Protein AF-A0A7J4EP22-F1 (afdb_monomer)

Radius of gyration: 21.14 Å; Cα contacts (8 Å, |Δi|>4): 130; chains: 1; bounding box: 56×26×47 Å

Mean predicted aligned error: 14.6 Å

Sequence (109 aa):
MEEYCPICKKELEMEEVLEEIDEGTGIYVRTQVCPVCGEGLTDEMEYIRARKELNEQKNILIAEQKIFKLENSLALHFPKSVTDLLELHEKELVKIYITGNKKIMIEPC

Secondary structure (DSSP, 8-state):
--SB-TTT-PBPPS-EEEEESSTTS--EEEEEEPTTT--EEE-HHHHHHHHHHHHT-----------EEETTEEE----HHHHHHTT--TT--EEEEE-TTS-EEEEE-

Nearest PDB structures (foldseek):
  1ub4-assembly1_C-2  TM=8.303E-01  e=6.692E-02  Escherichia coli
  2mrn-assembly1_B  TM=7.577E-01  e=7.548E-02  Escherichia coli K-12
  2w1t-assembly1_A  TM=8.170E-01  e=1.377E-01  Bacillus subtilis
  2w1t-assembly1_B  TM=8.221E-01  e=3.829E-01  Bacillus subtilis

Foldseek 3Di:
DDQADPPPRHGFDPDWDWDDLDPPLPFTFTWTARPPPRDTDTDPVRSVVSVVCSVVVPDDCPDDFDWDDDPPDIDTDDDPVRCVVLVPDPPWDWDWDQDPVRDIDIHTD

pLDDT: mean 72.78, std 9.49, range [51.97, 92.19]

Solvent-accessible surface area (backbone atoms only — not comparable to full-atom values): 7172 Å² total; per-residue (Å²): 132,80,65,44,35,91,86,79,66,43,69,48,47,90,58,69,41,81,42,62,82,50,91,90,68,87,48,69,43,63,23,35,37,26,88,85,80,66,52,70,50,58,51,67,70,58,49,52,48,52,53,45,47,60,77,60,62,82,74,80,87,86,74,90,73,76,76,43,78,51,98,92,44,80,44,74,79,76,54,67,72,56,32,64,74,64,70,63,59,90,92,62,61,67,49,77,43,79,44,99,82,76,44,77,46,77,43,81,111

Structure (mmCIF, N/CA/C/O backbone):
data_AF-A0A7J4EP22-F1
#
_entry.id   AF-A0A7J4EP22-F1
#
loop_
_atom_site.group_PDB
_atom_site.id
_atom_site.type_symbol
_atom_site.label_atom_id
_atom_site.label_alt_id
_atom_site.label_comp_id
_atom_site.label_asym_id
_atom_site.label_entity_id
_atom_site.label_seq_id
_atom_site.pdbx_PDB_ins_code
_atom_site.Cartn_x
_atom_site.Cartn_y
_atom_site.Cartn_z
_atom_site.occupancy
_atom_site.B_iso_or_equiv
_atom_site.auth_seq_id
_atom_site.auth_comp_id
_atom_site.auth_asym_id
_atom_site.auth_atom_id
_atom_site.pdbx_PDB_model_num
ATOM 1 N N . MET A 1 1 ? 31.142 -0.854 -8.610 1.00 52.09 1 MET A N 1
ATOM 2 C CA . MET A 1 1 ? 30.138 -0.839 -9.685 1.00 52.09 1 MET A CA 1
ATOM 3 C C . MET A 1 1 ? 30.873 -0.987 -10.993 1.00 52.09 1 MET A C 1
ATOM 5 O O . MET A 1 1 ? 31.921 -0.371 -11.149 1.00 52.09 1 MET A O 1
ATOM 9 N N . GLU A 1 2 ? 30.406 -1.887 -11.850 1.00 57.69 2 GLU A N 1
ATOM 10 C CA . GLU A 1 2 ? 30.981 -2.083 -13.178 1.00 57.69 2 GLU A CA 1
ATOM 11 C C . GLU A 1 2 ? 30.646 -0.856 -14.035 1.00 57.69 2 GLU A C 1
ATOM 13 O O . GLU A 1 2 ? 29.482 -0.547 -14.237 1.00 57.69 2 GLU A O 1
ATOM 18 N N . GLU A 1 3 ? 31.660 -0.142 -14.526 1.00 69.62 3 GLU A N 1
ATOM 19 C CA . GLU A 1 3 ? 31.489 1.040 -15.397 1.00 69.62 3 GLU A CA 1
ATOM 20 C C . GLU A 1 3 ? 31.087 0.657 -16.837 1.00 69.62 3 GLU A C 1
ATOM 22 O O . GLU A 1 3 ? 30.960 1.513 -17.707 1.00 69.62 3 GLU A O 1
ATOM 27 N N . TYR A 1 4 ? 30.903 -0.639 -17.112 1.00 76.19 4 TYR A N 1
ATOM 28 C CA . TYR A 1 4 ? 30.721 -1.188 -18.452 1.00 76.19 4 TYR A CA 1
ATOM 29 C C . TYR A 1 4 ? 29.521 -2.132 -18.503 1.00 76.19 4 TYR A C 1
ATOM 31 O O . TYR A 1 4 ? 29.353 -2.995 -17.648 1.00 76.19 4 TYR A O 1
ATOM 39 N N . CYS A 1 5 ? 28.728 -2.024 -19.568 1.00 73.88 5 CYS A N 1
ATOM 40 C CA . CYS A 1 5 ? 27.623 -2.927 -19.857 1.00 73.88 5 CYS A CA 1
ATOM 41 C C . CYS A 1 5 ? 28.138 -4.368 -20.067 1.00 73.88 5 CYS A C 1
ATOM 43 O O . CYS A 1 5 ? 28.970 -4.588 -20.953 1.00 73.88 5 CYS A O 1
ATOM 45 N N . PRO A 1 6 ? 27.612 -5.383 -19.361 1.00 71.62 6 PRO A N 1
ATOM 46 C CA . PRO A 1 6 ? 28.073 -6.765 -19.495 1.00 71.62 6 PRO A CA 1
ATOM 47 C C . PRO A 1 6 ? 27.701 -7.400 -20.846 1.00 71.62 6 PRO A C 1
ATOM 49 O O . PRO A 1 6 ? 28.320 -8.382 -21.255 1.00 71.62 6 PRO A O 1
ATOM 52 N N . ILE A 1 7 ? 26.726 -6.832 -21.568 1.00 78.12 7 ILE A N 1
ATOM 53 C CA . ILE A 1 7 ? 26.249 -7.339 -22.863 1.00 78.12 7 ILE A CA 1
ATOM 54 C C . ILE A 1 7 ? 27.131 -6.833 -24.006 1.00 78.12 7 ILE A C 1
ATOM 56 O O . ILE A 1 7 ? 27.680 -7.619 -24.778 1.00 78.12 7 ILE A O 1
ATOM 60 N N . CYS A 1 8 ? 27.271 -5.512 -24.131 1.00 80.75 8 CYS A N 1
ATOM 61 C CA . CYS A 1 8 ? 27.954 -4.892 -25.268 1.00 80.75 8 CYS A CA 1
ATOM 62 C C . CYS A 1 8 ? 29.342 -4.326 -24.926 1.00 80.75 8 CYS A C 1
ATOM 64 O O . CYS A 1 8 ? 30.030 -3.831 -25.819 1.00 80.75 8 CYS A O 1
ATOM 66 N N . LYS A 1 9 ? 29.771 -4.412 -23.655 1.00 78.25 9 LYS A N 1
ATOM 67 C CA . LYS A 1 9 ? 31.059 -3.920 -23.124 1.00 78.25 9 LYS A CA 1
ATOM 68 C C . LYS A 1 9 ? 31.306 -2.425 -23.335 1.00 78.25 9 LYS A C 1
ATOM 70 O O . LYS A 1 9 ? 32.443 -1.966 -23.246 1.00 78.25 9 LYS A O 1
ATOM 75 N N . LYS A 1 10 ? 30.252 -1.667 -23.637 1.00 78.00 10 LYS A N 1
ATOM 76 C CA . LYS A 1 10 ? 30.285 -0.208 -23.729 1.00 78.00 10 LYS A CA 1
ATOM 77 C C . LYS A 1 10 ? 30.265 0.385 -22.324 1.00 78.00 10 LYS A C 1
ATOM 79 O O . LYS A 1 10 ? 29.602 -0.169 -21.454 1.00 78.00 10 LYS A O 1
ATOM 84 N N . GLU A 1 11 ? 30.966 1.494 -22.131 1.00 73.19 11 GLU A N 1
ATOM 85 C CA . GLU A 1 11 ? 30.859 2.299 -20.914 1.00 73.19 11 GLU A CA 1
ATOM 86 C C . GLU A 1 11 ? 29.398 2.721 -20.697 1.00 73.19 11 GLU A C 1
ATOM 88 O O . GLU A 1 11 ? 28.703 3.075 -21.659 1.00 73.19 11 GLU A O 1
ATOM 93 N N . LEU A 1 12 ? 28.917 2.595 -19.463 1.00 70.31 12 LEU A N 1
ATOM 94 C CA . LEU A 1 12 ? 27.579 3.038 -19.091 1.00 70.31 12 LEU A CA 1
ATOM 95 C C . LEU A 1 12 ? 27.570 4.559 -19.005 1.00 70.31 12 LEU A C 1
ATOM 97 O O . LEU A 1 12 ? 28.480 5.167 -18.445 1.00 70.31 12 LEU A O 1
ATOM 101 N N . GLU A 1 13 ? 26.536 5.181 -19.565 1.00 64.25 13 GLU A N 1
ATOM 102 C CA . GLU A 1 13 ? 26.329 6.604 -19.340 1.00 64.25 13 GLU A CA 1
ATOM 103 C C . GLU A 1 13 ? 25.803 6.795 -17.914 1.00 64.25 13 GLU A C 1
ATOM 105 O O . GLU A 1 13 ? 24.960 6.038 -17.438 1.00 64.25 13 GLU A O 1
ATOM 110 N N . MET A 1 14 ? 26.309 7.820 -17.225 1.00 57.19 14 MET A N 1
ATOM 111 C CA . MET A 1 14 ? 25.919 8.212 -15.860 1.00 57.19 14 MET A CA 1
ATOM 112 C C . MET A 1 14 ? 24.437 8.616 -15.713 1.00 57.19 14 MET A C 1
ATOM 114 O O . MET A 1 14 ? 24.052 9.179 -14.687 1.00 57.19 14 MET A O 1
ATOM 118 N N . GLU A 1 15 ? 23.610 8.413 -16.734 1.00 61.47 15 GLU A N 1
ATOM 119 C CA . GLU A 1 15 ? 22.198 8.751 -16.676 1.00 61.47 15 GLU A CA 1
ATOM 120 C C . GLU A 1 15 ? 21.476 7.709 -15.810 1.00 61.47 15 GLU A C 1
ATOM 122 O O . GLU A 1 15 ? 21.109 6.622 -16.253 1.00 61.47 15 GLU A O 1
ATOM 127 N N . GLU A 1 16 ? 21.3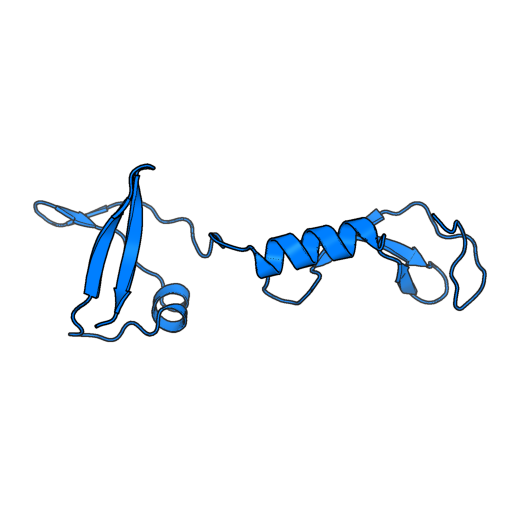52 8.037 -14.522 1.00 68.00 16 GLU A N 1
ATOM 128 C CA . GLU A 1 16 ? 20.534 7.301 -13.563 1.00 68.00 16 GLU A CA 1
ATOM 129 C C . GLU A 1 16 ? 19.059 7.591 -13.856 1.00 68.00 16 GLU A C 1
ATOM 131 O O . GLU A 1 16 ? 18.579 8.712 -13.659 1.00 68.00 16 GLU A O 1
ATOM 136 N N . VAL A 1 17 ? 18.324 6.573 -14.291 1.00 75.38 17 VAL A N 1
ATOM 137 C CA . VAL A 1 17 ? 16.862 6.615 -14.378 1.00 75.38 17 VAL A CA 1
ATOM 138 C C . VAL A 1 17 ? 16.259 5.883 -13.187 1.00 75.38 17 VAL A C 1
ATOM 140 O O . VAL A 1 17 ? 16.855 4.956 -12.642 1.00 75.38 17 VAL A O 1
ATOM 143 N N . LEU A 1 18 ? 15.080 6.323 -12.753 1.00 76.12 18 LEU A N 1
ATOM 144 C CA . LEU A 1 18 ? 14.304 5.608 -11.744 1.00 76.12 18 LEU A CA 1
ATOM 145 C C . LEU A 1 18 ? 13.355 4.649 -12.452 1.00 76.12 18 LEU A C 1
ATOM 147 O O . LEU A 1 18 ? 12.444 5.094 -13.150 1.00 76.12 18 LEU A O 1
ATOM 151 N N . GLU A 1 19 ? 13.550 3.356 -12.239 1.00 76.38 19 GLU A N 1
ATOM 152 C CA . GLU A 1 19 ? 12.683 2.303 -12.762 1.00 76.38 19 GLU A CA 1
ATOM 153 C C . GLU A 1 19 ? 11.972 1.589 -11.622 1.00 76.38 19 GLU A C 1
ATOM 155 O O . GLU A 1 19 ? 12.530 1.387 -10.545 1.00 76.38 19 GLU A O 1
ATOM 160 N N . GLU A 1 20 ? 10.714 1.231 -11.849 1.00 72.56 20 GLU A N 1
ATOM 161 C CA . GLU A 1 20 ? 9.950 0.445 -10.890 1.00 72.56 20 GLU A CA 1
ATOM 162 C C . GLU A 1 20 ? 10.410 -1.018 -10.951 1.00 72.56 20 GLU A C 1
ATOM 164 O O . GLU A 1 20 ? 10.471 -1.597 -12.033 1.00 72.56 20 GLU A O 1
ATOM 169 N N . ILE A 1 21 ? 10.744 -1.623 -9.804 1.00 72.44 21 ILE A N 1
ATOM 170 C CA . ILE A 1 21 ? 11.322 -2.985 -9.767 1.00 72.44 21 ILE A CA 1
ATOM 171 C C . ILE A 1 21 ? 10.370 -4.066 -10.288 1.00 72.44 21 ILE A C 1
ATOM 173 O O . ILE A 1 21 ? 10.826 -5.074 -10.816 1.00 72.44 21 ILE A O 1
ATOM 177 N N . ASP A 1 22 ? 9.070 -3.853 -10.090 1.00 68.50 22 ASP A N 1
ATOM 178 C CA . ASP A 1 22 ? 7.955 -4.699 -10.501 1.00 68.50 22 ASP A CA 1
ATOM 179 C C . ASP A 1 22 ? 6.748 -3.754 -10.687 1.00 68.50 22 ASP A C 1
ATOM 181 O O . ASP A 1 22 ? 6.438 -2.972 -9.780 1.00 68.50 22 A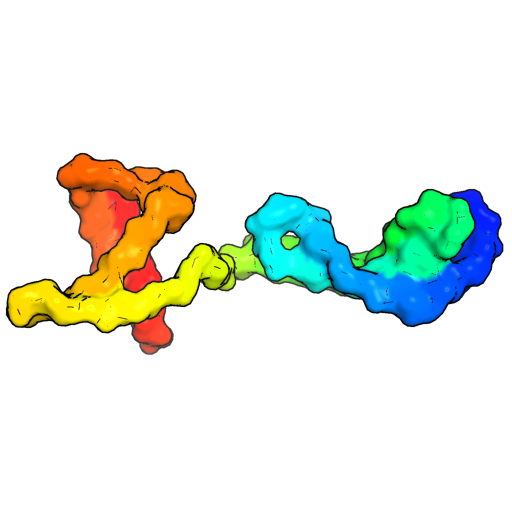SP A O 1
ATOM 185 N N . GLU A 1 23 ? 6.081 -3.794 -11.846 1.00 67.69 23 GLU A N 1
ATOM 186 C CA . GLU A 1 23 ? 4.974 -2.876 -12.168 1.00 67.69 23 GLU A CA 1
ATOM 187 C C . GLU A 1 23 ? 3.874 -2.899 -11.092 1.00 67.69 23 GLU A C 1
ATOM 189 O O . GLU A 1 23 ? 3.310 -3.946 -10.764 1.00 67.69 23 GLU A O 1
ATOM 194 N N . GLY A 1 24 ? 3.526 -1.721 -10.571 1.00 56.94 24 GLY A N 1
ATOM 195 C CA . GLY A 1 24 ? 2.447 -1.546 -9.596 1.00 56.94 24 GLY A CA 1
ATOM 196 C C . GLY A 1 24 ? 2.843 -1.750 -8.130 1.00 56.94 24 GLY A C 1
ATOM 197 O O . GLY A 1 24 ?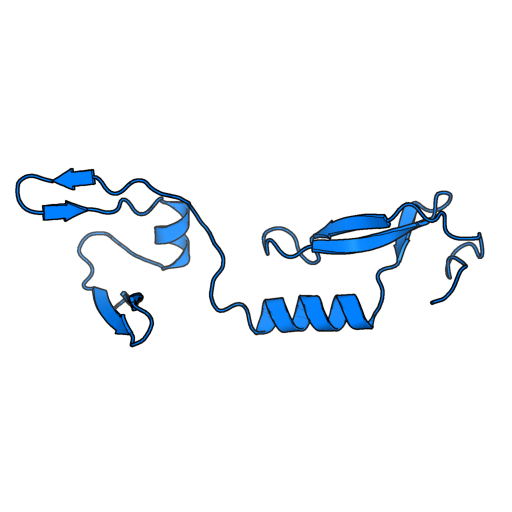 1.969 -1.708 -7.262 1.00 56.94 24 GLY A O 1
ATOM 198 N N . THR A 1 25 ? 4.128 -1.938 -7.823 1.00 62.22 25 THR A N 1
ATOM 199 C CA . THR A 1 25 ? 4.644 -2.029 -6.444 1.00 62.22 25 THR A CA 1
ATOM 200 C C . THR A 1 25 ? 4.925 -0.673 -5.789 1.00 62.22 25 THR A C 1
ATOM 202 O O . THR A 1 25 ? 5.016 -0.575 -4.561 1.00 62.22 25 THR A O 1
ATOM 205 N N . GLY A 1 26 ? 5.064 0.385 -6.586 1.00 64.44 26 GLY A N 1
ATOM 206 C CA . GLY A 1 26 ? 5.404 1.741 -6.170 1.00 64.44 26 GLY A CA 1
ATOM 207 C C . GLY A 1 26 ? 6.832 1.904 -5.641 1.00 64.44 26 GLY A C 1
ATOM 208 O O . GLY A 1 26 ? 7.124 2.940 -5.042 1.00 64.44 26 GLY A O 1
ATOM 209 N N . ILE A 1 27 ? 7.710 0.908 -5.817 1.00 63.16 27 ILE A N 1
ATOM 210 C CA . ILE A 1 27 ? 9.119 0.964 -5.401 1.00 63.16 27 ILE A CA 1
ATOM 211 C C . ILE A 1 27 ? 10.004 1.156 -6.625 1.00 63.16 27 ILE A C 1
ATOM 213 O O . ILE A 1 27 ? 9.991 0.342 -7.545 1.00 63.16 27 ILE A O 1
ATOM 217 N N . TYR A 1 28 ? 10.823 2.205 -6.580 1.00 75.06 28 TYR A N 1
ATOM 218 C CA . TYR A 1 28 ? 11.730 2.581 -7.656 1.00 75.06 28 TYR A CA 1
ATOM 219 C C . TYR A 1 28 ? 13.183 2.360 -7.246 1.00 75.06 28 TYR A C 1
ATOM 221 O O . TYR A 1 28 ? 13.558 2.638 -6.105 1.00 75.06 28 TYR A O 1
ATOM 229 N N . VAL A 1 29 ? 13.994 1.909 -8.193 1.00 78.31 29 VAL A N 1
ATOM 230 C CA . VAL A 1 29 ? 15.444 1.747 -8.070 1.00 78.31 29 VAL A CA 1
ATOM 231 C C . VAL A 1 29 ? 16.148 2.571 -9.130 1.00 78.31 29 VAL A C 1
ATOM 233 O O . VAL A 1 29 ? 15.598 2.841 -10.199 1.00 78.31 29 VAL A O 1
ATOM 236 N N . ARG A 1 30 ? 17.372 2.990 -8.826 1.00 82.19 30 ARG A N 1
ATOM 237 C CA . ARG A 1 30 ? 18.237 3.645 -9.799 1.00 82.19 30 ARG A CA 1
ATOM 238 C C . ARG A 1 30 ? 18.851 2.618 -10.727 1.00 82.19 30 ARG A C 1
ATOM 240 O O . ARG A 1 30 ? 19.503 1.668 -10.294 1.00 82.19 30 ARG A O 1
ATOM 247 N N . THR A 1 31 ? 18.688 2.876 -12.009 1.00 81.38 31 THR A N 1
ATOM 248 C CA . THR A 1 31 ? 19.188 2.036 -13.080 1.00 81.38 31 THR A CA 1
ATOM 249 C C . THR A 1 31 ? 20.065 2.879 -13.995 1.00 81.38 31 THR A C 1
ATOM 251 O O . THR A 1 31 ? 19.685 3.979 -14.395 1.00 81.38 31 THR A O 1
ATOM 254 N N . GLN A 1 32 ? 21.248 2.371 -14.329 1.00 80.38 32 GLN A N 1
ATOM 255 C CA . GLN A 1 32 ? 22.090 2.933 -15.380 1.00 80.38 32 GLN A CA 1
ATOM 256 C C . GLN A 1 32 ? 21.748 2.259 -16.698 1.00 80.38 32 GLN A C 1
ATOM 258 O O . GLN A 1 32 ? 21.878 1.042 -16.831 1.00 80.38 32 GLN A O 1
ATOM 263 N N . VAL A 1 33 ? 21.311 3.037 -17.681 1.00 76.56 33 VAL A N 1
ATOM 264 C CA . VAL A 1 33 ? 20.891 2.480 -18.969 1.00 76.56 33 VAL A CA 1
ATOM 265 C C . VAL A 1 33 ? 22.062 2.487 -19.936 1.00 76.56 33 VAL A C 1
ATOM 267 O O . VAL A 1 33 ? 22.736 3.496 -20.140 1.00 76.56 33 VAL A O 1
ATOM 270 N N . CYS A 1 34 ? 22.303 1.352 -20.584 1.00 74.88 34 CYS A N 1
ATOM 271 C CA . CYS A 1 34 ? 23.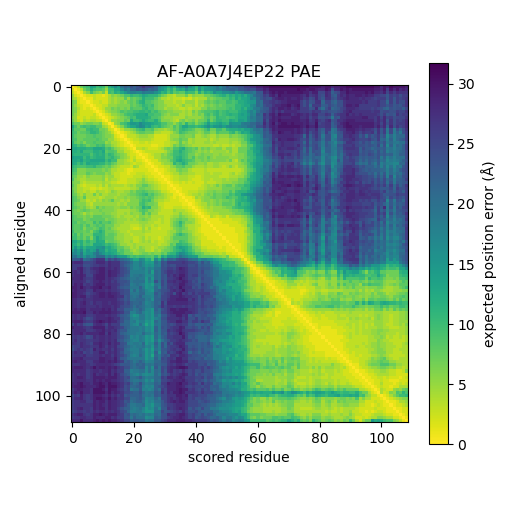250 1.312 -21.683 1.00 74.88 34 CYS A CA 1
ATOM 272 C C . CYS A 1 34 ? 22.668 2.051 -22.903 1.00 74.88 34 CYS A C 1
ATOM 274 O O . CYS A 1 34 ? 21.671 1.589 -23.463 1.00 74.88 34 CYS A O 1
ATOM 276 N N . PRO A 1 35 ? 23.324 3.102 -23.429 1.00 71.62 35 PRO A N 1
ATOM 277 C CA . PRO A 1 35 ? 22.803 3.871 -24.566 1.00 71.62 35 PRO A CA 1
ATOM 278 C C . PRO A 1 35 ? 22.805 3.082 -25.888 1.00 71.62 35 PRO A C 1
ATOM 280 O O . PRO A 1 35 ? 22.236 3.519 -26.885 1.00 71.62 35 PRO A O 1
ATOM 283 N N . VAL A 1 36 ? 23.483 1.928 -25.929 1.00 76.50 36 VAL A N 1
ATOM 284 C CA . VAL A 1 36 ? 23.645 1.115 -27.143 1.00 76.50 36 VAL A CA 1
ATOM 285 C C . VAL A 1 36 ? 22.652 -0.040 -27.200 1.00 76.50 36 VAL A C 1
ATOM 287 O O . VAL A 1 36 ? 22.067 -0.276 -28.254 1.00 76.50 36 VAL A O 1
ATOM 290 N N . CYS A 1 37 ? 22.485 -0.789 -26.107 1.00 77.62 37 CYS A N 1
ATOM 291 C CA . CYS A 1 37 ? 21.577 -1.939 -26.081 1.00 77.62 37 CYS A CA 1
ATOM 292 C C . CYS A 1 37 ? 20.267 -1.671 -25.335 1.00 77.62 37 CYS A C 1
ATOM 294 O O . CYS A 1 37 ? 19.369 -2.499 -25.424 1.00 77.62 37 CYS A O 1
ATOM 296 N N . GLY A 1 38 ? 20.150 -0.539 -24.633 1.00 69.44 38 GLY A N 1
ATOM 297 C CA . GLY A 1 38 ? 18.964 -0.175 -23.859 1.00 69.44 38 GLY A CA 1
ATOM 298 C C . GLY A 1 38 ? 18.790 -0.968 -22.565 1.00 69.44 38 GLY A C 1
ATOM 299 O O . GLY A 1 38 ? 17.772 -0.811 -21.906 1.00 69.44 38 GLY A O 1
ATOM 300 N N . GLU A 1 39 ? 19.758 -1.814 -22.202 1.00 72.75 39 GLU A N 1
ATOM 301 C CA . GLU A 1 39 ? 19.667 -2.624 -20.988 1.00 72.75 39 GLU A CA 1
ATOM 302 C C . GLU A 1 39 ? 19.931 -1.761 -19.755 1.00 72.75 39 GLU A C 1
ATOM 304 O O . GLU A 1 39 ? 20.938 -1.044 -19.700 1.00 72.75 39 GLU A O 1
ATOM 309 N N . GLY A 1 40 ? 19.038 -1.867 -18.776 1.00 70.88 40 GLY A N 1
ATOM 310 C CA . GLY A 1 40 ? 19.168 -1.249 -17.472 1.00 70.88 40 GLY A CA 1
ATOM 311 C C . GLY A 1 40 ? 20.022 -2.089 -16.524 1.00 70.88 40 GLY A C 1
ATOM 312 O O . GLY A 1 40 ? 19.754 -3.266 -16.300 1.00 70.88 40 GLY A O 1
ATOM 313 N N . LEU A 1 41 ? 21.058 -1.484 -15.951 1.00 73.31 41 LEU A N 1
ATOM 314 C CA . LEU A 1 41 ? 21.880 -2.075 -14.901 1.00 73.31 41 LEU A CA 1
ATOM 315 C C . LEU A 1 41 ? 21.574 -1.403 -13.571 1.00 73.31 41 LEU A C 1
ATOM 317 O O . LEU A 1 41 ? 21.914 -0.242 -13.344 1.00 73.31 41 LEU A O 1
ATOM 321 N N . THR A 1 42 ? 20.921 -2.152 -12.695 1.00 73.38 42 THR A N 1
ATOM 322 C CA . THR A 1 42 ? 20.608 -1.741 -11.326 1.00 73.38 42 THR A CA 1
ATOM 323 C C . THR A 1 42 ? 21.679 -2.272 -10.376 1.00 73.38 42 THR A C 1
ATOM 325 O O . THR A 1 42 ? 22.145 -3.405 -10.521 1.00 73.38 42 THR A O 1
ATOM 328 N N . ASP A 1 43 ? 22.063 -1.478 -9.377 1.00 77.62 43 ASP A N 1
ATOM 329 C CA . ASP A 1 43 ? 22.956 -1.942 -8.315 1.00 77.62 43 ASP A CA 1
ATOM 330 C C . ASP A 1 43 ? 22.307 -3.096 -7.526 1.00 77.62 43 ASP A C 1
ATOM 332 O O . ASP A 1 43 ? 21.170 -3.001 -7.061 1.00 77.62 43 ASP A O 1
ATOM 336 N N . GLU A 1 44 ? 23.034 -4.205 -7.364 1.00 70.62 44 GLU A N 1
ATOM 337 C CA . GLU A 1 44 ? 22.516 -5.419 -6.724 1.00 70.62 44 GLU A CA 1
ATOM 338 C C . GLU A 1 44 ? 22.121 -5.183 -5.255 1.00 70.62 44 GLU A C 1
ATOM 340 O O . GLU A 1 44 ? 21.127 -5.735 -4.780 1.00 70.62 44 GLU A O 1
ATOM 345 N N . MET A 1 45 ? 22.840 -4.322 -4.526 1.00 72.88 45 MET A N 1
ATOM 346 C CA . MET A 1 45 ? 22.502 -3.976 -3.143 1.00 72.88 45 MET A CA 1
ATOM 347 C C . MET A 1 45 ? 21.262 -3.086 -3.076 1.00 72.88 45 MET A C 1
ATOM 349 O O . MET A 1 45 ? 20.449 -3.247 -2.161 1.00 72.88 45 MET A O 1
ATOM 353 N N . GLU A 1 46 ? 21.098 -2.166 -4.027 1.00 69.62 46 GLU A N 1
ATOM 354 C CA . GLU A 1 46 ? 19.893 -1.345 -4.162 1.00 69.62 46 GLU A CA 1
ATOM 355 C C . GLU A 1 46 ? 18.677 -2.201 -4.528 1.00 69.62 46 GLU A C 1
ATOM 357 O O . GLU A 1 46 ? 17.643 -2.095 -3.871 1.00 69.62 46 GLU A O 1
ATOM 362 N N . TYR A 1 47 ? 18.830 -3.140 -5.464 1.00 72.25 47 TYR A N 1
ATOM 363 C CA . TYR A 1 47 ? 17.804 -4.119 -5.812 1.00 72.25 47 TYR A CA 1
ATOM 364 C C . TYR A 1 47 ? 17.420 -4.997 -4.617 1.00 72.25 47 TYR A C 1
ATOM 366 O O . TYR A 1 47 ? 16.240 -5.128 -4.301 1.00 72.25 47 TYR A O 1
ATOM 374 N N . ILE A 1 48 ? 18.390 -5.566 -3.893 1.00 71.62 48 ILE A N 1
ATOM 375 C CA . ILE A 1 48 ? 18.124 -6.383 -2.698 1.00 71.62 48 ILE A CA 1
ATOM 376 C C . ILE A 1 48 ? 17.419 -5.555 -1.624 1.00 71.62 48 ILE A C 1
ATOM 378 O O . ILE A 1 48 ? 16.510 -6.062 -0.966 1.00 71.62 48 ILE A O 1
ATOM 382 N N . ARG A 1 49 ? 17.802 -4.287 -1.438 1.00 72.69 49 ARG A N 1
ATOM 383 C CA . ARG A 1 49 ? 17.145 -3.381 -0.493 1.00 72.69 49 ARG A CA 1
ATOM 384 C C . ARG A 1 49 ? 15.713 -3.083 -0.912 1.00 72.69 49 ARG A C 1
ATOM 386 O O . ARG A 1 49 ? 14.827 -3.254 -0.089 1.00 72.69 49 ARG A O 1
ATOM 393 N N . ALA A 1 50 ? 15.486 -2.707 -2.163 1.00 69.12 50 ALA A N 1
ATOM 394 C CA . ALA A 1 50 ? 14.169 -2.418 -2.714 1.00 69.12 50 ALA A CA 1
ATOM 395 C C . ALA A 1 50 ? 13.257 -3.653 -2.678 1.00 69.12 50 ALA A C 1
ATOM 397 O O . ALA A 1 50 ? 12.109 -3.573 -2.257 1.00 69.12 50 ALA A O 1
ATOM 398 N N . ARG A 1 51 ? 13.788 -4.835 -3.005 1.00 66.75 51 ARG A N 1
ATOM 399 C CA . ARG A 1 51 ? 13.092 -6.126 -2.898 1.00 66.75 51 ARG A CA 1
ATOM 400 C C . ARG A 1 51 ? 12.817 -6.511 -1.449 1.00 66.75 51 ARG A C 1
ATOM 402 O O . ARG A 1 51 ? 11.796 -7.119 -1.146 1.00 66.75 51 ARG A O 1
ATOM 409 N N . LYS A 1 52 ? 13.725 -6.186 -0.532 1.00 66.69 52 LYS A N 1
ATOM 410 C CA . LYS A 1 52 ? 13.509 -6.372 0.901 1.00 66.69 52 LYS A CA 1
ATOM 411 C C . LYS A 1 52 ? 12.445 -5.409 1.410 1.00 66.69 52 LYS A C 1
ATOM 413 O O . LYS A 1 52 ? 11.570 -5.859 2.126 1.00 66.69 52 LYS A O 1
ATOM 418 N N . GLU A 1 53 ? 12.460 -4.149 0.990 1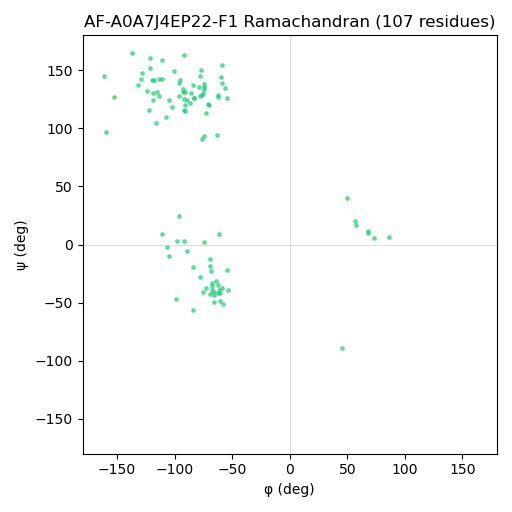.00 63.97 53 GLU A N 1
ATOM 419 C CA . GLU A 1 53 ? 11.419 -3.166 1.286 1.00 63.97 53 GLU A CA 1
ATOM 420 C C . GLU A 1 53 ? 10.068 -3.609 0.726 1.00 63.97 53 GLU A C 1
ATOM 422 O O . GLU A 1 53 ? 9.102 -3.541 1.470 1.00 63.97 53 GLU A O 1
ATOM 427 N N . LEU A 1 54 ? 10.011 -4.156 -0.497 1.00 62.84 54 LEU A N 1
ATOM 428 C CA . LEU A 1 54 ? 8.840 -4.808 -1.103 1.00 62.84 54 LEU A CA 1
ATOM 429 C C . LEU A 1 54 ? 8.336 -5.978 -0.251 1.00 62.84 54 LEU A C 1
ATOM 431 O O . LEU A 1 54 ? 7.168 -6.039 0.113 1.00 62.84 54 LEU A O 1
ATOM 435 N N . ASN A 1 55 ? 9.223 -6.895 0.130 1.00 57.09 55 ASN A N 1
ATOM 436 C CA . ASN A 1 55 ? 8.875 -8.033 0.985 1.00 57.09 55 ASN A CA 1
ATOM 437 C C . ASN A 1 55 ? 8.517 -7.607 2.424 1.00 57.09 55 ASN A C 1
ATOM 439 O O . ASN A 1 55 ? 7.817 -8.325 3.137 1.00 57.09 55 ASN A O 1
ATOM 443 N N . GLU A 1 56 ? 8.993 -6.442 2.859 1.00 61.91 56 GLU A N 1
ATOM 444 C CA . GLU A 1 56 ? 8.709 -5.811 4.146 1.00 61.91 56 GLU A CA 1
ATOM 445 C C . GLU A 1 56 ? 7.597 -4.746 4.046 1.00 61.91 56 GLU A C 1
ATOM 447 O O . GLU A 1 56 ? 7.293 -4.112 5.066 1.00 61.91 56 GLU A O 1
ATOM 452 N N . GLN A 1 57 ? 6.968 -4.551 2.870 1.00 56.91 57 GLN A N 1
ATOM 453 C CA . GLN A 1 57 ? 6.015 -3.467 2.599 1.00 56.91 57 GLN A CA 1
ATOM 454 C C . GLN A 1 57 ? 4.793 -3.611 3.501 1.00 56.91 57 GLN A C 1
ATOM 456 O O . GLN A 1 57 ? 3.805 -4.282 3.217 1.00 56.91 57 GLN A O 1
ATOM 461 N N . LYS A 1 58 ? 4.867 -2.905 4.626 1.00 53.78 58 LYS A N 1
ATOM 462 C CA . LYS A 1 58 ? 3.802 -2.783 5.613 1.00 53.78 58 LYS A CA 1
ATOM 463 C C . LYS A 1 58 ? 2.852 -1.621 5.354 1.00 53.78 58 LYS A C 1
ATOM 465 O O . LYS A 1 58 ? 1.926 -1.499 6.142 1.00 53.78 58 LYS A O 1
ATOM 470 N N . ASN A 1 59 ? 3.067 -0.737 4.371 1.00 52.28 59 ASN A N 1
ATOM 471 C CA . ASN A 1 59 ? 2.130 0.352 4.031 1.00 52.28 59 ASN A CA 1
ATOM 472 C C . ASN A 1 59 ? 2.381 0.857 2.594 1.00 52.28 59 ASN A C 1
ATOM 474 O O . ASN A 1 59 ? 3.248 1.704 2.398 1.00 52.28 59 ASN A O 1
ATOM 478 N N . ILE A 1 60 ? 1.617 0.379 1.610 1.00 55.09 60 ILE A N 1
ATOM 479 C CA . ILE A 1 60 ? 1.519 1.029 0.293 1.00 55.09 60 ILE A CA 1
ATOM 480 C C . ILE A 1 60 ? 0.482 2.152 0.425 1.00 55.09 60 ILE A C 1
ATOM 482 O O . ILE A 1 60 ? -0.639 1.911 0.881 1.00 55.09 60 ILE A O 1
ATOM 486 N N . LEU A 1 61 ? 0.837 3.390 0.068 1.00 51.97 61 LEU A N 1
ATOM 487 C CA . LEU A 1 61 ? -0.129 4.491 0.013 1.00 51.97 61 LEU A CA 1
ATOM 488 C C . LEU A 1 61 ? -0.977 4.338 -1.256 1.00 51.97 61 LEU A C 1
ATOM 490 O O . LEU A 1 61 ? -0.611 4.825 -2.318 1.00 51.97 61 LEU A O 1
ATOM 494 N N . ILE A 1 62 ? -2.106 3.640 -1.140 1.00 54.78 62 ILE A N 1
ATOM 495 C CA . ILE A 1 62 ? -2.987 3.339 -2.283 1.00 54.78 62 ILE A CA 1
ATOM 496 C C . ILE A 1 62 ? -3.849 4.555 -2.669 1.00 54.78 62 ILE A C 1
ATOM 498 O O . ILE A 1 62 ? -4.241 4.703 -3.825 1.00 54.78 62 ILE A O 1
ATOM 502 N N . ALA A 1 63 ? -4.160 5.440 -1.715 1.00 57.56 63 ALA A N 1
ATOM 503 C CA . ALA A 1 63 ? -4.908 6.667 -1.975 1.00 57.56 63 ALA A CA 1
ATOM 504 C C . ALA A 1 63 ? -4.744 7.700 -0.851 1.00 57.56 63 ALA A C 1
ATOM 506 O O . ALA A 1 63 ? -4.749 7.350 0.330 1.00 57.56 63 ALA A O 1
ATOM 507 N N . GLU A 1 64 ? -4.723 8.983 -1.216 1.00 71.75 64 GLU A N 1
ATOM 508 C CA . GLU A 1 64 ? -4.975 10.093 -0.293 1.00 71.75 64 GLU A CA 1
ATOM 509 C C . GLU A 1 64 ? -6.448 10.518 -0.391 1.00 71.75 64 GLU A C 1
ATOM 511 O O . GLU A 1 64 ? -6.972 10.770 -1.477 1.00 71.75 64 GLU A O 1
ATOM 516 N N . GLN A 1 65 ? -7.144 10.581 0.745 1.00 71.12 65 GLN A N 1
ATOM 517 C CA . GLN A 1 65 ? -8.579 10.882 0.812 1.00 71.12 65 GLN A CA 1
ATOM 518 C C . GLN A 1 65 ? -8.843 11.995 1.827 1.00 71.12 65 GLN A C 1
ATOM 520 O O . GLN A 1 65 ? -8.241 12.039 2.901 1.00 71.12 65 GLN A O 1
ATOM 525 N N . LYS A 1 66 ? -9.794 12.881 1.514 1.00 79.19 66 LYS A N 1
ATOM 526 C CA . LYS A 1 66 ? -10.305 13.850 2.491 1.00 79.19 66 LYS A CA 1
ATOM 527 C C . LYS A 1 66 ? -11.303 13.165 3.419 1.00 79.19 66 LYS A C 1
ATOM 529 O O . LYS A 1 66 ? -12.195 12.456 2.963 1.00 79.19 66 LYS A O 1
ATOM 534 N N . ILE A 1 67 ? -11.187 13.442 4.713 1.00 87.25 67 ILE A N 1
ATOM 535 C CA . ILE A 1 67 ? -12.202 13.068 5.700 1.00 87.25 67 ILE A CA 1
ATOM 536 C C . ILE A 1 67 ? -13.396 14.010 5.531 1.00 87.25 67 ILE A C 1
ATOM 538 O O . ILE A 1 67 ? -13.218 15.227 5.431 1.00 87.25 67 ILE A O 1
ATOM 542 N N . PHE A 1 68 ? -14.607 13.464 5.517 1.00 89.31 68 PHE A N 1
ATOM 543 C CA . PHE A 1 68 ? -15.840 14.242 5.415 1.00 89.31 68 PHE A CA 1
ATOM 544 C C . PHE A 1 68 ? -16.756 13.993 6.612 1.00 89.31 68 PHE A C 1
ATOM 546 O O . PHE A 1 68 ? -16.617 13.016 7.347 1.00 89.31 68 PHE A O 1
ATOM 553 N N . LYS A 1 69 ? -17.686 14.924 6.831 1.00 91.38 69 LYS A N 1
ATOM 554 C CA . LYS A 1 69 ? -18.679 14.837 7.900 1.00 91.38 69 LYS A CA 1
ATOM 555 C C . LYS A 1 69 ? -19.939 14.170 7.363 1.00 91.38 69 LYS A C 1
ATOM 557 O O . LYS A 1 69 ? -20.512 14.651 6.389 1.00 91.38 69 LYS A O 1
ATOM 562 N N . LEU A 1 70 ? -20.377 13.107 8.023 1.00 88.94 70 LEU A N 1
ATOM 563 C CA . LEU A 1 70 ? -21.627 12.417 7.736 1.00 88.94 70 LEU A CA 1
ATOM 564 C C . LEU A 1 70 ? -22.542 12.544 8.952 1.00 88.94 70 LEU A C 1
ATOM 566 O O . LEU A 1 70 ? -22.291 11.909 9.974 1.00 88.94 70 LEU A O 1
ATOM 570 N N . GLU A 1 71 ? -23.551 13.414 8.849 1.00 88.38 71 GLU A N 1
ATOM 571 C CA . GLU A 1 71 ? -24.484 13.805 9.921 1.00 88.38 71 GLU A CA 1
ATOM 572 C C . GLU A 1 71 ? -23.786 14.111 11.262 1.00 88.38 71 GLU A C 1
ATOM 574 O O . GLU A 1 71 ? -23.373 15.248 11.510 1.00 88.38 71 GLU A O 1
ATOM 579 N N . ASN A 1 72 ? -23.610 13.084 12.099 1.00 92.19 72 ASN A N 1
ATOM 580 C CA . ASN A 1 72 ? -23.036 13.143 13.444 1.00 92.19 72 ASN A CA 1
ATOM 581 C C . ASN A 1 72 ? -21.656 12.467 13.574 1.00 92.19 72 ASN A C 1
ATOM 583 O O . ASN A 1 72 ? -21.159 12.298 14.684 1.00 92.19 72 ASN A O 1
ATOM 587 N N . SER A 1 73 ? -21.026 12.070 12.468 1.00 89.31 73 SER A N 1
ATOM 588 C CA . SER A 1 73 ? -19.770 11.312 12.449 1.00 89.31 73 SER A CA 1
ATOM 589 C C . SER A 1 73 ? -18.784 11.831 11.401 1.00 89.31 73 SER A C 1
ATOM 591 O O . SER A 1 73 ? -19.140 12.609 10.513 1.00 89.31 73 SER A O 1
ATOM 593 N N . LEU A 1 74 ? -17.523 11.416 11.527 1.00 88.50 74 LEU A N 1
ATOM 594 C CA . LEU A 1 74 ? -16.531 11.551 10.465 1.00 88.50 74 LEU A CA 1
ATOM 595 C C . LEU A 1 74 ? -16.468 10.244 9.684 1.00 88.50 74 LEU A C 1
ATOM 597 O O . LEU A 1 74 ? -16.488 9.167 10.276 1.00 88.50 74 LEU A O 1
ATOM 601 N N . ALA A 1 75 ? -16.36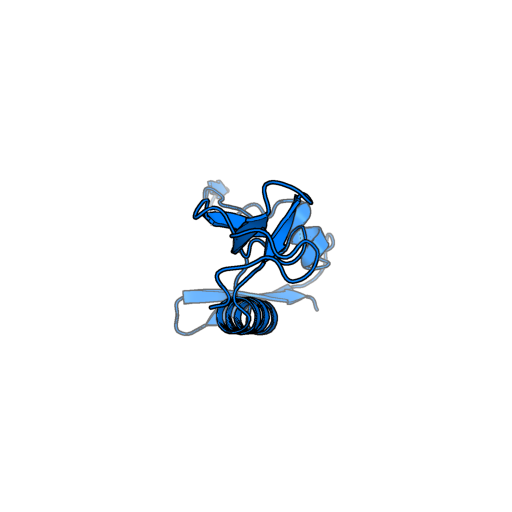4 10.359 8.367 1.00 86.94 75 ALA A N 1
ATOM 602 C CA . ALA A 1 75 ? -16.296 9.234 7.457 1.00 86.94 75 ALA A CA 1
ATOM 603 C C . ALA A 1 75 ? -15.092 9.368 6.520 1.00 86.94 75 ALA A C 1
ATOM 605 O O . ALA A 1 75 ? -14.676 10.470 6.143 1.00 86.94 75 ALA A O 1
ATOM 606 N N . LEU A 1 76 ? -14.542 8.211 6.161 1.00 86.12 76 LEU A N 1
ATOM 607 C CA . LEU A 1 76 ? -13.505 8.054 5.154 1.00 86.12 76 LEU A CA 1
ATOM 608 C C . LEU A 1 76 ? -14.071 7.172 4.045 1.00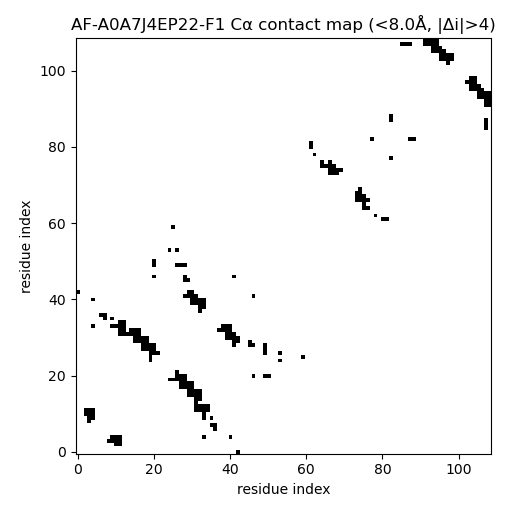 86.12 76 LEU A C 1
ATOM 610 O O . LEU A 1 76 ? -14.664 6.130 4.315 1.00 86.12 76 LEU A O 1
ATOM 614 N N . HIS A 1 77 ? -13.927 7.621 2.805 1.00 84.44 77 HIS A N 1
ATOM 615 C CA . HIS A 1 77 ? -14.367 6.871 1.640 1.00 84.44 77 HIS A CA 1
ATOM 616 C C . HIS A 1 77 ? -13.224 5.964 1.192 1.00 84.44 77 HIS A C 1
ATOM 618 O O . HIS A 1 77 ? -12.119 6.445 0.938 1.00 84.44 77 HIS A O 1
ATOM 624 N N . PHE A 1 78 ? -13.491 4.664 1.102 1.00 81.75 78 PHE A N 1
ATOM 625 C CA . PHE A 1 78 ? -12.551 3.691 0.562 1.00 81.75 78 PHE A CA 1
ATOM 626 C C . PHE A 1 78 ? -12.803 3.551 -0.943 1.00 81.75 78 PHE A C 1
ATOM 628 O O . PHE A 1 78 ? -13.889 3.122 -1.332 1.00 81.75 78 PHE A O 1
ATOM 635 N N . PRO A 1 79 ? -11.846 3.939 -1.807 1.00 78.00 79 PRO A N 1
ATOM 636 C CA . PRO A 1 79 ? -11.964 3.724 -3.244 1.00 78.00 79 PRO A CA 1
ATOM 637 C C . PRO A 1 79 ? -12.122 2.246 -3.582 1.00 78.00 79 PRO A C 1
ATOM 639 O O . PRO A 1 79 ? -11.597 1.391 -2.871 1.00 78.00 79 PRO A O 1
ATOM 642 N N . LYS A 1 80 ? -12.740 1.969 -4.735 1.00 74.25 80 LYS A N 1
ATOM 643 C CA . LYS A 1 80 ? -12.946 0.600 -5.220 1.00 74.25 80 LYS A CA 1
ATOM 644 C C . LYS A 1 80 ? -11.646 -0.214 -5.283 1.00 74.25 80 LYS A C 1
ATOM 646 O O . LYS A 1 80 ? -11.626 -1.368 -4.892 1.00 74.25 80 LYS A O 1
ATOM 651 N N . SER A 1 81 ? -10.540 0.408 -5.690 1.00 69.56 81 SER A N 1
ATOM 652 C CA . SER A 1 81 ? -9.226 -0.245 -5.696 1.00 69.56 81 SER A CA 1
ATOM 653 C C . SER A 1 81 ? -8.791 -0.734 -4.311 1.00 69.56 81 SER A C 1
ATOM 655 O O . SER A 1 81 ? -8.204 -1.801 -4.202 1.00 69.56 81 SER A O 1
ATOM 657 N N . VAL A 1 82 ? -9.098 0.014 -3.246 1.00 74.62 82 VAL A N 1
ATOM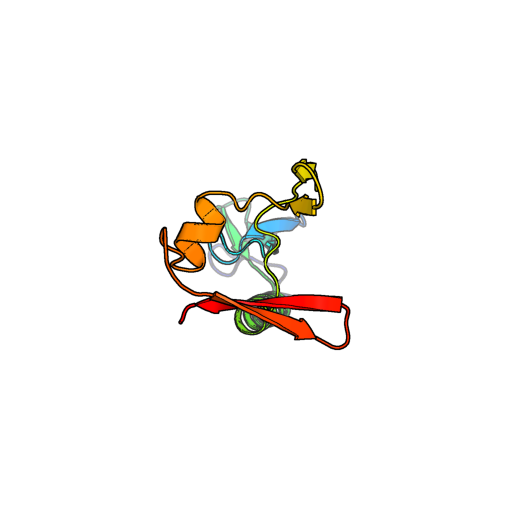 658 C CA . VAL A 1 82 ? -8.770 -0.378 -1.868 1.00 74.62 82 VAL A CA 1
ATOM 659 C C . VAL A 1 82 ? -9.704 -1.480 -1.378 1.00 74.62 82 VAL A C 1
ATOM 661 O O . VAL A 1 82 ? -9.244 -2.409 -0.725 1.00 74.62 82 VAL A O 1
ATOM 664 N N . THR A 1 83 ? -11.000 -1.399 -1.689 1.00 79.94 83 THR A N 1
ATOM 665 C CA . THR A 1 83 ? -11.958 -2.440 -1.288 1.00 79.94 83 THR A CA 1
ATOM 666 C C . THR A 1 83 ? -11.707 -3.755 -2.014 1.00 79.94 83 THR A C 1
ATOM 668 O O . THR A 1 83 ? -11.781 -4.795 -1.376 1.00 79.94 83 THR A O 1
ATOM 671 N N . ASP A 1 84 ? -11.352 -3.711 -3.301 1.00 77.06 84 ASP A N 1
ATOM 672 C CA . ASP A 1 84 ? -11.018 -4.899 -4.092 1.00 77.06 84 ASP A CA 1
ATOM 673 C C . ASP A 1 84 ? -9.735 -5.567 -3.556 1.00 77.06 84 ASP A C 1
ATOM 675 O O . ASP A 1 84 ? -9.691 -6.785 -3.424 1.00 77.06 84 ASP A O 1
ATOM 679 N N . LEU A 1 85 ? -8.715 -4.780 -3.176 1.00 71.19 85 LEU 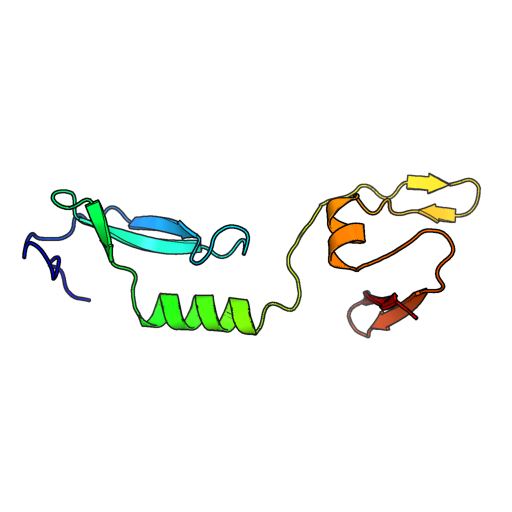A N 1
ATOM 680 C CA . LEU A 1 85 ? -7.470 -5.293 -2.576 1.00 71.19 85 LEU A CA 1
ATOM 681 C C . LEU A 1 85 ? -7.662 -5.904 -1.183 1.00 71.19 85 LEU A C 1
ATOM 683 O O . LEU A 1 85 ? -6.922 -6.807 -0.805 1.00 71.19 85 LEU A O 1
ATOM 687 N N . LEU A 1 86 ? -8.603 -5.374 -0.402 1.00 73.12 86 LEU A N 1
ATOM 688 C CA . LEU A 1 86 ? -8.926 -5.870 0.938 1.00 73.12 86 LEU A CA 1
ATOM 689 C C . LEU A 1 86 ? -10.048 -6.920 0.929 1.00 73.12 86 LEU A C 1
ATOM 691 O O . LEU A 1 86 ? -10.465 -7.337 2.006 1.00 73.12 86 LEU A O 1
ATOM 695 N N . GLU A 1 87 ? -10.543 -7.298 -0.256 1.00 80.12 87 GLU A N 1
ATOM 696 C CA . GLU A 1 87 ? -11.669 -8.220 -0.452 1.00 80.12 87 GLU A CA 1
ATOM 697 C C . GLU A 1 87 ? -12.899 -7.845 0.398 1.00 80.12 87 GLU A C 1
ATOM 699 O O . GLU A 1 87 ? -13.561 -8.692 0.984 1.00 80.12 87 GLU A O 1
ATOM 704 N N . LEU A 1 88 ? -13.193 -6.543 0.499 1.00 83.44 88 LEU A N 1
ATOM 705 C CA . LEU A 1 88 ? -14.319 -6.033 1.282 1.00 83.44 88 LEU A CA 1
ATOM 706 C C . LEU A 1 88 ? -15.599 -6.023 0.448 1.00 83.44 88 LEU A C 1
ATOM 708 O O . LEU A 1 88 ? -15.684 -5.307 -0.557 1.00 83.44 88 LEU A O 1
ATOM 712 N N . HIS A 1 89 ? -16.632 -6.724 0.910 1.00 84.94 89 HIS A N 1
ATOM 713 C CA . HIS A 1 89 ? -17.939 -6.749 0.264 1.00 84.94 89 HIS A CA 1
ATOM 714 C C . HIS A 1 89 ? -19.029 -6.043 1.080 1.00 84.94 89 HIS A C 1
ATOM 716 O O . HIS A 1 89 ? -18.941 -5.823 2.292 1.00 84.94 89 HIS A O 1
ATOM 722 N N . GLU A 1 90 ? -20.101 -5.641 0.394 1.00 86.19 90 GLU A N 1
ATOM 723 C CA . GLU A 1 90 ? -21.248 -5.027 1.057 1.00 86.19 90 GLU A CA 1
ATOM 724 C C . GLU A 1 90 ? -21.850 -5.968 2.110 1.00 86.19 90 GLU A C 1
ATOM 726 O O . GLU A 1 90 ? -22.059 -7.152 1.857 1.00 86.19 90 GLU A O 1
ATOM 731 N N . LYS A 1 91 ? -22.232 -5.399 3.262 1.00 86.81 91 LYS A N 1
ATOM 732 C CA . LYS A 1 91 ? -22.868 -6.096 4.400 1.00 86.81 91 LYS A CA 1
ATOM 733 C C . LYS A 1 91 ? -21.968 -7.087 5.147 1.00 86.81 91 LYS A C 1
ATOM 735 O O . LYS A 1 91 ? -22.470 -7.787 6.026 1.00 86.81 91 LYS A O 1
ATOM 740 N N . GLU A 1 92 ? -20.672 -7.112 4.864 1.00 85.75 92 GLU A N 1
ATOM 741 C CA . GLU A 1 92 ? -19.714 -7.872 5.661 1.00 85.75 92 GLU A CA 1
ATOM 742 C C . GLU A 1 92 ? -19.376 -7.172 6.975 1.00 85.75 92 GLU A C 1
ATOM 744 O O . GLU A 1 92 ? -19.418 -5.944 7.107 1.00 85.75 92 GLU A O 1
ATOM 749 N N . LEU A 1 93 ? -19.053 -7.986 7.977 1.00 79.50 93 LEU A N 1
ATOM 750 C CA . LEU A 1 93 ? -18.530 -7.500 9.241 1.00 79.50 93 LEU A CA 1
ATOM 751 C C . LEU A 1 93 ? -17.019 -7.349 9.112 1.00 79.50 93 LEU A C 1
ATOM 753 O O . LEU A 1 93 ? -16.322 -8.272 8.708 1.00 79.50 93 LEU A O 1
ATOM 757 N N . VAL A 1 94 ? -16.513 -6.190 9.514 1.00 84.06 94 VAL A N 1
ATOM 758 C CA . VAL A 1 94 ? -15.077 -5.932 9.604 1.00 84.06 94 VAL A CA 1
ATOM 759 C C . VAL A 1 94 ? -14.719 -5.601 11.041 1.00 84.06 94 VAL A C 1
ATOM 761 O O . VAL A 1 94 ? -15.462 -4.906 11.742 1.00 84.06 94 VAL A O 1
ATOM 764 N N . LYS A 1 95 ? -13.563 -6.077 11.494 1.00 76.06 95 LYS A N 1
ATOM 765 C CA . LYS A 1 95 ? -12.983 -5.648 12.766 1.00 76.06 95 LYS A CA 1
ATOM 766 C C . LYS A 1 95 ? -12.035 -4.494 12.502 1.00 76.06 95 LYS A C 1
ATOM 768 O O . LYS A 1 95 ? -11.216 -4.541 11.589 1.00 76.06 95 LYS A O 1
ATOM 773 N N . ILE A 1 96 ? -12.153 -3.452 13.316 1.00 79.75 96 ILE A N 1
ATOM 774 C CA . ILE A 1 96 ? -11.327 -2.251 13.217 1.00 79.75 96 ILE A CA 1
ATOM 775 C C . ILE A 1 96 ? -10.539 -2.111 14.514 1.00 79.75 96 ILE A C 1
ATOM 777 O O . ILE A 1 96 ? -11.117 -2.054 15.600 1.00 79.75 96 ILE A O 1
ATOM 781 N N . TYR A 1 97 ? -9.219 -2.022 14.397 1.00 71.56 97 TYR A N 1
ATOM 782 C CA . TYR A 1 97 ? -8.301 -1.896 15.524 1.00 71.56 97 TYR A CA 1
ATOM 783 C C . TYR A 1 97 ? -7.527 -0.585 15.451 1.00 71.56 97 TYR A C 1
ATOM 785 O O . TYR A 1 97 ? -7.075 -0.180 14.381 1.00 71.56 97 TYR A O 1
ATOM 793 N N . ILE A 1 98 ? -7.308 0.041 16.610 1.00 71.38 98 ILE A N 1
ATOM 794 C CA . ILE A 1 98 ? -6.356 1.145 16.760 1.00 71.38 98 ILE A CA 1
ATOM 795 C C . ILE A 1 98 ? -5.094 0.584 17.409 1.00 71.38 98 ILE A C 1
ATOM 797 O O . ILE A 1 98 ? -5.123 0.087 18.533 1.00 71.38 98 ILE A O 1
ATOM 801 N N . THR A 1 99 ? -3.977 0.673 16.700 1.00 67.88 99 THR A N 1
ATOM 802 C CA . THR A 1 99 ? -2.665 0.252 17.209 1.00 67.88 99 THR A CA 1
ATOM 803 C C . THR A 1 99 ? -1.935 1.422 17.879 1.00 67.88 99 THR A C 1
ATOM 805 O O . THR A 1 99 ? -2.277 2.587 17.662 1.00 67.88 99 THR A O 1
ATOM 808 N N . GLY A 1 100 ? -0.900 1.138 18.682 1.00 56.28 100 GLY A N 1
ATOM 809 C CA . GLY A 1 100 ? -0.197 2.137 19.509 1.00 56.28 100 GLY A CA 1
ATOM 810 C C . GLY A 1 100 ? 0.344 3.366 18.761 1.00 56.28 100 GLY A C 1
ATOM 811 O O . GLY A 1 100 ? 0.479 4.433 19.352 1.00 56.28 100 GLY A O 1
ATOM 812 N N . ASN A 1 101 ? 0.553 3.260 17.445 1.00 70.75 101 ASN A N 1
ATOM 813 C CA . ASN A 1 101 ? 1.026 4.356 16.594 1.00 70.75 101 ASN A CA 1
ATOM 814 C C . ASN A 1 101 ? -0.115 5.102 15.880 1.00 70.75 101 ASN A C 1
ATOM 816 O O . ASN A 1 101 ? 0.105 5.669 14.811 1.00 70.75 101 ASN A O 1
ATOM 820 N N . LYS A 1 102 ? -1.342 5.066 16.423 1.00 71.00 102 LYS A N 1
ATOM 821 C CA . LYS A 1 102 ? -2.558 5.638 15.808 1.00 71.00 102 LYS A CA 1
ATOM 822 C C . LYS A 1 102 ? -2.856 5.085 14.405 1.00 71.00 102 LYS A C 1
ATOM 824 O O . LYS A 1 102 ? -3.578 5.719 13.641 1.00 71.00 102 LYS A O 1
ATOM 829 N N . LYS A 1 103 ? -2.309 3.914 14.055 1.00 68.94 103 LYS A N 1
ATOM 830 C CA . LYS A 1 103 ? -2.625 3.239 12.792 1.00 68.94 103 LYS A CA 1
ATOM 831 C C . LYS A 1 103 ? -3.903 2.436 12.961 1.00 68.94 103 LYS A C 1
ATOM 833 O O . LYS A 1 103 ? -4.060 1.752 13.978 1.00 68.94 103 LYS A O 1
ATOM 838 N N . ILE A 1 104 ? -4.761 2.513 11.953 1.00 70.50 104 ILE A N 1
ATOM 839 C CA . ILE A 1 104 ? -5.979 1.717 11.862 1.00 70.50 104 ILE A CA 1
ATOM 840 C C . ILE A 1 104 ? -5.644 0.432 11.108 1.00 70.50 104 ILE A C 1
ATOM 842 O O . ILE A 1 104 ? -5.016 0.486 10.054 1.00 70.50 104 ILE A O 1
ATOM 846 N N . MET A 1 105 ? -6.049 -0.706 11.660 1.00 69.56 105 MET A N 1
ATOM 847 C CA . MET A 1 105 ? -5.999 -2.001 10.986 1.00 69.56 105 MET A CA 1
ATOM 848 C C . MET A 1 105 ? -7.430 -2.489 10.788 1.00 69.56 105 MET A C 1
ATOM 850 O O . MET A 1 105 ? -8.225 -2.437 11.728 1.00 69.56 105 MET A O 1
ATOM 854 N N . ILE A 1 106 ? -7.742 -2.923 9.570 1.00 73.31 106 ILE A N 1
ATOM 855 C CA . ILE A 1 106 ? -9.050 -3.456 9.191 1.00 73.31 106 ILE A CA 1
ATOM 856 C C . ILE A 1 106 ? -8.850 -4.936 8.873 1.00 73.31 106 ILE A C 1
ATOM 858 O O . ILE A 1 106 ? -7.961 -5.273 8.095 1.00 73.31 106 ILE A O 1
ATOM 862 N N . GLU A 1 107 ? -9.645 -5.797 9.497 1.00 68.44 107 GLU A N 1
ATOM 863 C CA . GLU A 1 107 ? -9.630 -7.245 9.285 1.00 68.44 107 GLU A CA 1
ATOM 864 C C . GLU A 1 107 ? -11.033 -7.694 8.829 1.00 68.44 107 GLU A C 1
ATOM 866 O O . GLU A 1 107 ? -11.992 -7.523 9.598 1.00 68.44 107 GLU A O 1
ATOM 871 N N . PRO A 1 108 ? -11.183 -8.214 7.595 1.00 73.19 108 PRO A N 1
ATOM 872 C CA . PRO A 1 108 ? -12.412 -8.874 7.146 1.00 73.19 108 PRO A CA 1
ATOM 873 C C . PRO A 1 108 ? -12.729 -10.096 8.028 1.00 73.19 108 PRO A C 1
ATOM 875 O O . PRO A 1 108 ? -11.805 -10.753 8.513 1.00 73.19 108 PRO A O 1
ATOM 878 N N . CYS A 1 109 ? -14.011 -10.375 8.293 1.00 60.25 109 CYS A N 1
ATOM 879 C CA . CYS A 1 109 ? -14.446 -11.518 9.116 1.00 60.25 109 CYS A CA 1
ATOM 880 C C . CYS A 1 109 ? -14.881 -12.725 8.291 1.00 60.25 109 CYS A C 1
ATOM 882 O O . CYS A 1 109 ? -15.554 -12.516 7.262 1.00 60.25 109 CYS A O 1
#